Protein AF-A0A087NIR2-F1 (afdb_monomer_lite)

pLDDT: mean 83.86, std 14.42, range [44.16, 98.5]

Structure (mmCIF, N/CA/C/O backbone):
data_AF-A0A087NIR2-F1
#
_entry.id   AF-A0A087NIR2-F1
#
loop_
_atom_site.group_PDB
_atom_site.id
_atom_site.type_symbol
_atom_site.label_atom_id
_atom_site.label_alt_id
_atom_site.label_comp_id
_atom_site.label_asym_id
_atom_site.label_entity_id
_atom_site.label_seq_id
_atom_site.pdbx_PDB_ins_code
_atom_site.Cartn_x
_atom_site.Cartn_y
_atom_site.Cartn_z
_atom_site.occupancy
_atom_site.B_iso_or_equiv
_atom_site.auth_seq_id
_atom_site.auth_comp_id
_atom_site.auth_asym_id
_atom_site.auth_atom_id
_atom_site.pdbx_PDB_model_num
ATOM 1 N N . MET A 1 1 ? -16.178 -2.530 -15.389 1.00 49.72 1 MET A N 1
ATOM 2 C CA . MET A 1 1 ? -15.177 -1.527 -14.965 1.00 49.72 1 MET A CA 1
ATOM 3 C C . MET A 1 1 ? -15.679 -0.166 -15.391 1.00 49.72 1 MET A C 1
ATOM 5 O O . MET A 1 1 ? -15.962 -0.036 -16.567 1.00 49.72 1 MET A O 1
ATOM 9 N N . ASN A 1 2 ? -15.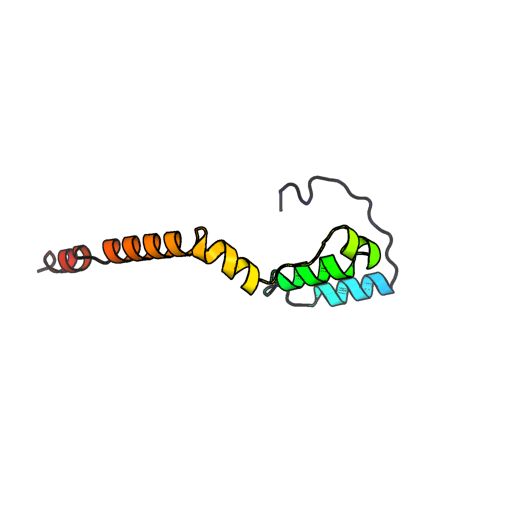830 0.792 -14.476 1.00 61.06 2 ASN A N 1
ATOM 10 C CA . ASN A 1 2 ? -15.935 2.224 -14.775 1.00 61.06 2 ASN A CA 1
ATOM 11 C C . ASN A 1 2 ? -15.508 3.011 -13.525 1.00 61.06 2 ASN A C 1
ATOM 13 O O . ASN A 1 2 ? -15.840 2.627 -12.407 1.00 61.06 2 ASN A O 1
ATOM 17 N N . GLY A 1 3 ? -14.719 4.064 -13.739 1.00 72.25 3 GLY A N 1
ATOM 18 C CA . GLY A 1 3 ? -14.002 4.866 -12.744 1.00 72.25 3 GLY A CA 1
ATOM 19 C C . GLY A 1 3 ? -12.901 5.669 -13.451 1.00 72.25 3 GLY A C 1
ATOM 20 O O . GLY A 1 3 ? -12.679 5.479 -14.648 1.00 72.25 3 GLY A O 1
ATOM 21 N N . ARG A 1 4 ? -12.182 6.558 -12.750 1.00 82.75 4 ARG A N 1
ATOM 22 C CA . ARG A 1 4 ? -11.174 7.435 -13.395 1.00 82.75 4 ARG A CA 1
ATOM 23 C C . ARG A 1 4 ? -10.017 6.675 -14.068 1.00 82.75 4 ARG A C 1
ATOM 25 O O . ARG A 1 4 ? -9.376 7.237 -14.945 1.00 82.75 4 ARG A O 1
ATOM 32 N N . LEU A 1 5 ? -9.786 5.411 -13.700 1.00 85.62 5 LEU A N 1
ATOM 33 C CA . LEU A 1 5 ? -8.658 4.598 -14.171 1.00 85.62 5 LEU A CA 1
ATOM 34 C C . LEU A 1 5 ? -8.636 4.379 -15.696 1.00 85.62 5 LEU A C 1
ATOM 36 O O . LEU A 1 5 ? -7.567 4.407 -16.289 1.00 85.62 5 LEU A O 1
ATOM 40 N N . PHE A 1 6 ? -9.801 4.211 -16.333 1.00 86.75 6 PHE A N 1
ATOM 41 C CA . PHE A 1 6 ? -9.917 3.989 -17.787 1.00 86.75 6 PHE A CA 1
ATOM 42 C C . PHE A 1 6 ? -10.552 5.177 -18.523 1.00 86.75 6 PHE A C 1
ATOM 44 O O . PHE A 1 6 ? -10.958 5.057 -19.675 1.00 86.75 6 PHE A O 1
ATOM 51 N N . ALA A 1 7 ? -10.674 6.329 -17.855 1.00 88.00 7 ALA A N 1
ATOM 52 C CA . ALA A 1 7 ? -11.337 7.503 -18.420 1.00 88.00 7 ALA A CA 1
ATOM 53 C C . ALA A 1 7 ? -10.519 8.170 -19.540 1.00 88.00 7 ALA A C 1
ATOM 55 O O . ALA A 1 7 ? -11.077 8.867 -20.385 1.00 88.00 7 ALA A O 1
ATOM 56 N N . GLN A 1 8 ? -9.200 7.96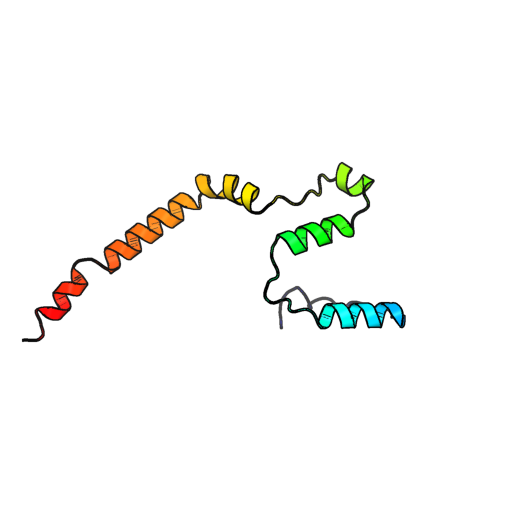9 -19.550 1.00 87.06 8 GLN A N 1
ATOM 57 C CA . GLN A 1 8 ? -8.309 8.517 -20.566 1.00 87.06 8 GLN A CA 1
ATOM 58 C C . GLN A 1 8 ? -7.995 7.478 -21.639 1.00 87.06 8 GLN A C 1
ATOM 60 O O . GLN A 1 8 ? -7.731 6.312 -21.347 1.00 87.06 8 GLN A O 1
ATOM 65 N N . ARG A 1 9 ? -7.964 7.927 -22.895 1.00 86.38 9 ARG A N 1
ATOM 66 C CA . ARG A 1 9 ? -7.427 7.133 -23.999 1.00 86.38 9 ARG A CA 1
ATOM 67 C C . ARG A 1 9 ? -5.911 7.273 -24.007 1.00 86.38 9 ARG A C 1
ATOM 69 O O . ARG A 1 9 ? -5.395 8.367 -24.214 1.00 86.38 9 ARG A O 1
ATOM 76 N N . VAL A 1 10 ? -5.214 6.164 -23.808 1.00 88.69 10 VAL A N 1
ATOM 77 C CA . VAL A 1 10 ? -3.759 6.078 -23.960 1.00 88.69 10 VAL A CA 1
ATOM 78 C C . VAL A 1 10 ? -3.419 5.435 -25.300 1.00 88.69 10 VAL A C 1
ATOM 80 O O . VAL A 1 10 ? -4.172 4.605 -25.812 1.00 88.69 10 VAL A O 1
ATOM 83 N N . ARG A 1 11 ? -2.293 5.832 -25.897 1.00 90.19 11 ARG A N 1
ATOM 84 C CA . ARG A 1 11 ? -1.810 5.217 -27.138 1.00 90.19 11 ARG A CA 1
ATOM 85 C C . ARG A 1 11 ? -1.377 3.779 -26.853 1.00 90.19 11 ARG A C 1
ATOM 87 O O . ARG A 1 11 ? -0.665 3.540 -25.883 1.00 90.19 11 ARG A O 1
ATOM 94 N N . THR A 1 12 ? -1.753 2.847 -27.724 1.00 88.38 12 THR A N 1
ATOM 95 C CA . THR A 1 12 ? -1.278 1.462 -27.649 1.00 88.38 12 THR A CA 1
ATOM 96 C C . THR A 1 12 ? 0.249 1.433 -27.780 1.00 88.38 12 THR A C 1
ATOM 98 O O . THR A 1 12 ? 0.767 1.926 -28.789 1.00 88.38 12 THR A O 1
ATOM 101 N N . PRO A 1 13 ? 0.984 0.897 -26.790 1.00 88.38 13 PRO A N 1
ATOM 102 C CA . PRO A 1 13 ? 2.430 0.787 -26.885 1.00 88.38 13 PRO A CA 1
ATOM 103 C C . PRO A 1 13 ? 2.818 -0.306 -27.885 1.00 88.38 13 PRO A C 1
ATOM 105 O O . PRO A 1 13 ? 2.086 -1.273 -28.097 1.00 88.38 13 PRO A O 1
ATOM 108 N N . HIS A 1 14 ? 3.984 -0.148 -28.507 1.00 93.81 14 HIS A N 1
ATOM 109 C CA . HIS A 1 14 ? 4.564 -1.189 -29.346 1.00 93.81 14 HIS A CA 1
ATOM 110 C C . HIS A 1 14 ? 5.218 -2.255 -28.458 1.00 93.81 14 HIS A C 1
ATOM 112 O O . HIS A 1 14 ? 5.955 -1.911 -27.534 1.00 93.81 14 HIS A O 1
ATOM 118 N N . PHE A 1 15 ? 4.977 -3.534 -28.745 1.00 94.38 15 PHE A N 1
ATOM 119 C CA . PHE A 1 15 ? 5.550 -4.650 -27.993 1.00 94.38 15 PHE A CA 1
ATOM 120 C C . PHE A 1 15 ? 6.598 -5.382 -28.823 1.00 94.38 15 PHE A C 1
ATOM 122 O O . PHE A 1 15 ? 6.394 -5.658 -30.003 1.00 94.38 15 PHE A O 1
ATOM 129 N N . THR A 1 16 ? 7.709 -5.734 -28.182 1.00 97.12 16 THR A N 1
ATOM 130 C CA . THR A 1 16 ? 8.616 -6.769 -28.685 1.00 97.12 16 THR A CA 1
ATOM 131 C C . THR A 1 16 ? 8.162 -8.143 -28.191 1.00 97.12 16 THR A C 1
ATOM 133 O O . THR A 1 16 ? 7.327 -8.250 -27.289 1.00 97.12 16 THR A O 1
ATOM 136 N N . GLN A 1 17 ? 8.740 -9.209 -28.750 1.00 97.25 17 GLN A N 1
ATOM 137 C CA . GLN A 1 17 ? 8.489 -10.573 -28.281 1.00 97.25 17 GLN A CA 1
ATOM 138 C C . GLN A 1 17 ? 8.833 -10.736 -26.791 1.00 97.25 17 GLN A C 1
ATOM 140 O O . GLN A 1 17 ? 7.991 -11.182 -26.022 1.00 97.25 17 GLN A O 1
ATOM 145 N N . ALA A 1 18 ? 10.001 -10.248 -26.361 1.00 97.38 18 ALA A N 1
ATOM 146 C CA . ALA A 1 18 ? 10.416 -10.308 -24.958 1.00 97.38 18 ALA A CA 1
ATOM 147 C C . ALA A 1 18 ? 9.443 -9.570 -24.016 1.00 97.38 18 ALA A C 1
ATOM 149 O O . ALA A 1 18 ? 9.090 -10.081 -22.957 1.00 97.38 18 ALA A O 1
ATOM 150 N N . MET A 1 19 ? 8.945 -8.390 -24.411 1.00 96.25 19 MET A N 1
ATOM 151 C CA . MET A 1 19 ? 7.953 -7.652 -23.614 1.00 96.25 19 MET A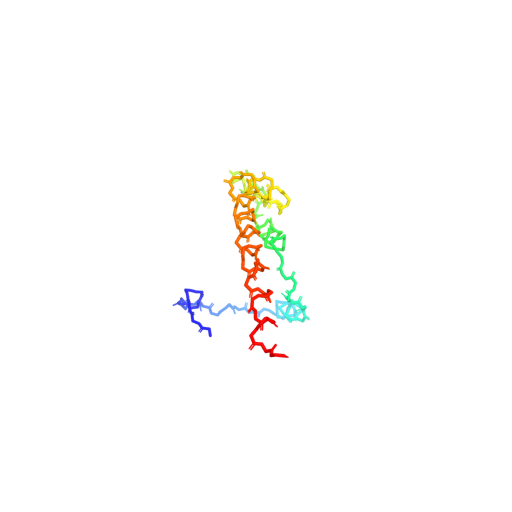 CA 1
ATOM 152 C C . MET A 1 19 ? 6.637 -8.426 -23.478 1.00 96.25 19 MET A C 1
ATOM 154 O O . MET A 1 19 ? 6.019 -8.412 -22.413 1.00 96.25 19 MET A O 1
ATOM 158 N N . ARG A 1 20 ? 6.202 -9.095 -24.553 1.00 95.38 20 ARG A N 1
ATOM 159 C CA . ARG A 1 20 ? 5.009 -9.947 -24.532 1.00 95.38 20 ARG A CA 1
ATOM 160 C C . ARG A 1 20 ? 5.195 -11.123 -23.577 1.00 95.38 20 ARG A C 1
ATOM 162 O O . ARG A 1 20 ? 4.280 -11.415 -22.812 1.00 95.38 20 ARG A O 1
ATOM 169 N N . ASP A 1 21 ? 6.351 -11.775 -23.613 1.00 97.25 21 ASP A N 1
ATOM 170 C CA . ASP A 1 21 ? 6.621 -12.945 -22.777 1.00 97.25 21 ASP A CA 1
ATOM 171 C C . ASP A 1 21 ? 6.629 -12.570 -21.287 1.00 97.25 21 ASP A C 1
ATOM 173 O O . ASP A 1 21 ? 5.923 -13.204 -20.503 1.00 97.25 21 ASP A O 1
ATOM 177 N N . HIS A 1 22 ? 7.267 -11.453 -20.919 1.00 95.56 22 HIS A N 1
ATOM 178 C CA . HIS A 1 22 ? 7.207 -10.918 -19.552 1.00 95.56 22 HIS A CA 1
ATOM 179 C C . HIS A 1 22 ? 5.787 -10.563 -19.096 1.00 95.56 22 HIS A C 1
ATOM 181 O O . HIS A 1 22 ? 5.418 -10.832 -17.952 1.00 95.56 22 HIS A O 1
ATOM 187 N N . LEU A 1 23 ? 4.968 -9.972 -19.976 1.00 94.50 23 LEU A N 1
ATOM 188 C CA . LEU A 1 23 ? 3.575 -9.662 -19.649 1.00 94.50 23 LEU A CA 1
ATOM 189 C C . LEU A 1 23 ? 2.767 -10.939 -19.380 1.00 94.50 23 LEU A C 1
ATOM 191 O O . LEU A 1 23 ? 1.955 -10.972 -18.457 1.00 94.50 23 LEU A O 1
ATOM 195 N N . LEU A 1 24 ? 2.992 -11.991 -20.169 1.00 96.62 24 LEU A N 1
ATOM 196 C CA . LEU A 1 24 ? 2.324 -13.276 -19.982 1.00 96.62 24 LEU A CA 1
ATOM 197 C C . LEU A 1 24 ? 2.794 -13.999 -18.717 1.00 96.62 24 LEU A C 1
ATOM 199 O O . LEU A 1 24 ? 1.965 -14.603 -18.040 1.00 96.62 24 LEU A O 1
ATOM 203 N N . ASP A 1 25 ? 4.084 -13.929 -18.384 1.00 96.31 25 ASP A N 1
ATOM 204 C CA . ASP A 1 25 ? 4.610 -14.448 -17.117 1.00 96.31 25 ASP A CA 1
ATOM 205 C C . ASP A 1 25 ? 3.941 -13.766 -15.923 1.00 96.31 25 ASP A C 1
ATOM 207 O O . ASP A 1 25 ? 3.408 -14.444 -15.044 1.00 96.31 25 ASP A O 1
ATOM 211 N N . ALA A 1 26 ? 3.879 -12.431 -15.933 1.00 92.44 26 ALA A N 1
ATOM 212 C CA . ALA A 1 26 ? 3.201 -11.667 -14.893 1.00 92.44 26 ALA A CA 1
ATOM 213 C C . ALA A 1 26 ? 1.706 -12.022 -14.805 1.00 92.44 26 ALA A C 1
ATOM 215 O O . ALA A 1 26 ? 1.179 -12.206 -13.711 1.00 92.44 26 ALA A O 1
ATOM 216 N N . ALA A 1 27 ? 1.020 -12.179 -15.942 1.00 94.69 27 ALA A N 1
ATOM 217 C CA . ALA A 1 27 ? -0.402 -12.525 -15.979 1.00 94.69 27 ALA A CA 1
ATOM 218 C C . ALA A 1 27 ? -0.716 -13.935 -15.442 1.00 94.69 27 ALA A C 1
ATOM 220 O O . ALA A 1 27 ? -1.857 -14.194 -15.064 1.00 94.69 27 ALA A O 1
ATOM 221 N N . ARG A 1 28 ? 0.270 -14.842 -15.407 1.00 95.69 28 ARG A N 1
ATOM 222 C CA . ARG A 1 28 ? 0.122 -16.198 -14.851 1.00 95.69 28 ARG A CA 1
ATOM 223 C C . ARG A 1 28 ? 0.225 -16.254 -13.327 1.00 95.69 28 ARG A C 1
ATOM 225 O O . ARG A 1 28 ? -0.145 -17.271 -12.749 1.00 95.69 28 ARG A O 1
ATOM 232 N N . HIS A 1 29 ? 0.766 -15.225 -12.679 1.00 91.56 29 HIS A N 1
ATOM 233 C CA . HIS A 1 29 ? 0.829 -15.184 -11.220 1.00 91.56 29 HIS A CA 1
ATOM 234 C C . HIS A 1 29 ? -0.558 -14.979 -10.607 1.00 91.56 29 HIS A C 1
ATOM 236 O O . HIS A 1 29 ? -1.404 -14.286 -11.170 1.00 91.56 29 HIS A O 1
ATOM 242 N N . ASP A 1 30 ? -0.784 -15.573 -9.436 1.00 91.00 30 ASP A N 1
ATOM 243 C CA . ASP A 1 30 ? -1.969 -15.279 -8.639 1.00 91.00 30 ASP A CA 1
ATOM 244 C C . ASP A 1 30 ? -1.779 -13.943 -7.908 1.00 91.00 30 ASP A C 1
ATOM 246 O O . ASP A 1 30 ? -0.960 -13.814 -6.997 1.00 91.00 30 ASP A O 1
ATOM 250 N N . TRP A 1 31 ? -2.548 -12.940 -8.327 1.00 89.81 31 TRP A N 1
ATOM 251 C CA . TRP A 1 31 ? -2.536 -11.594 -7.752 1.00 89.81 31 TRP A CA 1
ATOM 252 C C . TRP A 1 31 ? -3.556 -11.418 -6.614 1.00 89.81 31 TRP A C 1
ATOM 254 O O . TRP A 1 31 ? -3.746 -10.300 -6.135 1.00 89.81 31 TRP A O 1
ATOM 264 N N . SER A 1 32 ? -4.213 -12.488 -6.151 1.00 92.31 32 SER A N 1
ATOM 265 C CA . SER A 1 32 ? -5.166 -12.420 -5.033 1.00 92.31 32 SER A CA 1
ATOM 266 C C . SER A 1 32 ? -4.529 -11.907 -3.731 1.00 92.31 32 SER A C 1
ATOM 268 O O . SER A 1 32 ? -5.187 -11.224 -2.948 1.00 92.31 32 SER A O 1
ATOM 270 N N . GLY A 1 33 ? -3.234 -12.177 -3.527 1.00 86.75 33 GLY A N 1
ATOM 271 C CA . GLY A 1 33 ? -2.459 -11.794 -2.343 1.00 86.75 33 GLY A CA 1
ATOM 272 C C . GLY A 1 33 ? -1.726 -10.452 -2.438 1.00 86.75 33 GLY A C 1
ATOM 273 O O . GLY A 1 33 ? -0.762 -10.241 -1.700 1.00 86.75 33 GLY A O 1
ATOM 274 N N . VAL A 1 34 ? -2.112 -9.555 -3.353 1.00 86.81 34 VAL A N 1
ATOM 275 C CA . VAL A 1 34 ? -1.441 -8.251 -3.491 1.00 86.81 34 VAL A CA 1
ATOM 276 C C . VAL A 1 34 ? -1.519 -7.452 -2.189 1.00 86.81 34 VAL A C 1
ATOM 278 O O . VAL A 1 34 ? -2.598 -7.095 -1.723 1.00 86.81 34 VAL A O 1
ATOM 281 N N . SER A 1 35 ? -0.351 -7.131 -1.628 1.00 83.12 35 SER A N 1
ATOM 282 C CA . SER A 1 35 ? -0.205 -6.370 -0.387 1.00 83.12 35 SER A CA 1
ATOM 283 C C . SER A 1 35 ? 0.467 -5.009 -0.626 1.00 83.12 35 SER A C 1
ATOM 285 O O . SER A 1 35 ? 1.128 -4.807 -1.652 1.00 83.12 35 SER A O 1
ATOM 287 N N . PRO A 1 36 ? 0.370 -4.062 0.326 1.00 81.38 36 PRO A N 1
ATOM 288 C CA . PRO A 1 36 ? 1.046 -2.766 0.232 1.00 81.38 36 PRO A CA 1
ATOM 289 C C . PRO A 1 36 ? 2.559 -2.854 -0.030 1.00 81.38 36 PRO A C 1
ATOM 291 O O . PRO A 1 36 ? 3.116 -1.972 -0.682 1.00 81.38 36 PRO A O 1
ATOM 294 N N . ALA A 1 37 ? 3.220 -3.925 0.419 1.00 82.81 37 ALA A N 1
ATOM 295 C CA . ALA A 1 37 ? 4.648 -4.137 0.196 1.00 82.81 37 ALA A CA 1
ATOM 296 C C . ALA A 1 37 ? 4.999 -4.322 -1.293 1.00 82.81 37 ALA A C 1
ATOM 298 O O . ALA A 1 37 ? 6.037 -3.829 -1.732 1.00 82.81 37 ALA A O 1
ATOM 299 N N . ILE A 1 38 ? 4.126 -4.969 -2.077 1.00 83.56 38 ILE A N 1
ATOM 300 C CA . ILE A 1 38 ? 4.311 -5.157 -3.528 1.00 83.56 38 ILE A CA 1
ATOM 301 C C . ILE A 1 38 ? 4.229 -3.814 -4.261 1.00 83.56 38 ILE A C 1
ATOM 303 O O . ILE A 1 38 ? 5.027 -3.537 -5.155 1.00 83.56 38 ILE A O 1
ATOM 307 N N . PHE A 1 39 ? 3.309 -2.935 -3.858 1.00 82.31 39 PHE A N 1
ATOM 308 C CA . PHE A 1 39 ? 3.256 -1.581 -4.411 1.00 82.31 39 PHE A CA 1
ATOM 309 C C . PHE A 1 39 ? 4.485 -0.763 -4.009 1.00 82.31 39 PHE A C 1
ATOM 311 O O . PHE A 1 39 ? 5.064 -0.072 -4.847 1.00 82.31 39 PHE A O 1
ATOM 318 N N . GLY A 1 40 ? 4.913 -0.872 -2.749 1.00 79.56 40 GLY A N 1
ATOM 319 C CA . GLY A 1 40 ? 6.115 -0.214 -2.248 1.00 79.56 40 GLY A CA 1
ATOM 320 C C . GLY A 1 40 ? 7.370 -0.580 -3.041 1.00 79.56 40 GLY A C 1
ATOM 321 O O . GLY A 1 40 ? 8.094 0.312 -3.487 1.00 79.56 40 GLY A O 1
ATOM 322 N N . SER A 1 41 ? 7.595 -1.876 -3.276 1.00 82.50 41 SER A N 1
ATOM 323 C CA . SER A 1 41 ? 8.743 -2.352 -4.053 1.00 82.50 41 SER A CA 1
ATOM 324 C C . SER A 1 41 ? 8.659 -1.935 -5.523 1.00 82.50 41 SER A C 1
ATOM 326 O O . SER A 1 41 ? 9.664 -1.484 -6.076 1.00 82.50 41 SER A O 1
ATOM 328 N N . LEU A 1 42 ? 7.469 -1.987 -6.136 1.00 84.38 42 LEU A N 1
ATOM 329 C CA . LEU A 1 42 ? 7.261 -1.534 -7.511 1.00 84.38 42 LEU A CA 1
ATOM 330 C C . LEU A 1 42 ? 7.644 -0.059 -7.671 1.00 84.38 42 LEU A C 1
ATOM 332 O O . LEU A 1 42 ? 8.506 0.249 -8.495 1.00 84.38 42 LEU A O 1
ATOM 336 N N . PHE A 1 43 ? 7.083 0.838 -6.852 1.00 78.56 43 PHE A N 1
ATOM 337 C CA . PHE A 1 43 ? 7.396 2.273 -6.910 1.00 78.56 43 PHE A CA 1
ATOM 338 C C . PHE A 1 43 ? 8.885 2.551 -6.691 1.00 78.56 43 PHE A C 1
ATOM 340 O O . PHE A 1 43 ? 9.468 3.386 -7.377 1.00 78.56 43 PHE A O 1
ATOM 347 N N . GLN A 1 44 ? 9.527 1.826 -5.776 1.00 78.75 44 GLN A N 1
ATOM 348 C CA . GLN A 1 44 ? 10.955 1.994 -5.518 1.00 78.75 44 GLN A CA 1
ATOM 349 C C . GLN A 1 44 ? 11.852 1.456 -6.638 1.00 78.75 44 GLN A C 1
ATOM 351 O O . GLN A 1 44 ? 12.972 1.954 -6.775 1.00 78.75 44 GLN A O 1
ATOM 356 N N . SER A 1 45 ? 11.390 0.452 -7.393 1.00 81.50 45 SER A N 1
ATOM 357 C CA . SER A 1 45 ? 12.139 -0.184 -8.487 1.00 81.50 45 SER A CA 1
ATOM 358 C C . SER A 1 45 ? 12.121 0.619 -9.789 1.00 81.50 45 SER A C 1
ATOM 360 O O . SER A 1 45 ? 13.083 0.563 -10.548 1.00 81.50 45 SER A O 1
ATOM 362 N N . VAL A 1 46 ? 11.057 1.392 -10.032 1.00 81.31 46 VAL A N 1
ATOM 363 C CA . VAL A 1 46 ? 10.898 2.196 -11.257 1.00 81.31 46 VAL A CA 1
ATOM 364 C C . VAL A 1 46 ? 11.498 3.602 -11.151 1.00 81.31 46 VAL A C 1
ATOM 366 O O . VAL A 1 46 ? 11.564 4.312 -12.150 1.00 81.31 46 VAL A O 1
ATOM 369 N N . MET A 1 47 ? 11.922 4.023 -9.956 1.00 78.12 47 MET A N 1
ATOM 370 C CA . MET A 1 47 ? 12.537 5.333 -9.725 1.00 78.12 47 MET A CA 1
ATOM 371 C C . MET A 1 47 ? 14.063 5.268 -9.793 1.00 78.12 47 MET A C 1
ATOM 373 O O . MET A 1 47 ? 14.682 4.375 -9.211 1.00 78.12 47 MET A O 1
ATOM 377 N N . ASP A 1 48 ? 14.678 6.278 -10.412 1.00 78.94 48 ASP A N 1
ATOM 378 C CA . ASP A 1 48 ? 16.126 6.472 -10.350 1.00 78.94 48 ASP A CA 1
ATOM 379 C C . ASP A 1 48 ? 16.595 6.658 -8.893 1.00 78.94 48 ASP A C 1
ATOM 381 O O . ASP A 1 48 ? 15.939 7.313 -8.076 1.00 78.94 48 ASP A O 1
ATOM 385 N N . ALA A 1 49 ? 17.751 6.089 -8.544 1.00 73.69 49 ALA A N 1
ATOM 386 C CA . ALA A 1 49 ? 18.237 6.069 -7.165 1.00 73.69 49 ALA A CA 1
ATOM 387 C C . ALA A 1 49 ? 18.517 7.476 -6.600 1.00 73.69 49 ALA A C 1
ATOM 389 O O . ALA A 1 49 ? 18.299 7.710 -5.403 1.00 73.69 49 ALA A O 1
ATOM 390 N N . LYS A 1 50 ? 18.975 8.413 -7.443 1.00 76.12 50 LYS A N 1
ATOM 391 C CA . LYS A 1 50 ? 19.244 9.807 -7.058 1.00 76.12 50 LYS A CA 1
ATOM 392 C C . LYS A 1 50 ? 17.934 10.568 -6.871 1.00 76.12 50 LYS A C 1
ATOM 394 O O . LYS A 1 50 ? 17.782 11.295 -5.888 1.00 76.12 50 LYS A O 1
ATOM 399 N N . GLU A 1 51 ? 16.970 10.342 -7.759 1.00 76.31 51 GLU A N 1
ATOM 400 C CA . GLU A 1 51 ? 15.631 10.931 -7.670 1.00 76.31 51 GLU A CA 1
ATOM 401 C C . GLU A 1 51 ? 14.856 10.429 -6.441 1.00 76.31 51 GLU A C 1
ATOM 403 O O . GLU A 1 51 ? 14.255 11.222 -5.711 1.00 76.31 51 GLU A O 1
ATOM 408 N N . ARG A 1 52 ? 14.941 9.128 -6.146 1.00 77.12 52 ARG A N 1
ATOM 409 C CA . ARG A 1 52 ? 14.324 8.504 -4.967 1.00 77.12 52 ARG A CA 1
ATOM 410 C C . ARG A 1 52 ? 14.811 9.135 -3.664 1.00 77.12 52 ARG A C 1
ATOM 412 O O . ARG A 1 52 ? 13.996 9.437 -2.794 1.00 77.12 52 ARG A O 1
ATOM 419 N N . ARG A 1 53 ? 16.126 9.364 -3.542 1.00 74.81 53 ARG A N 1
ATOM 420 C CA . ARG A 1 53 ? 16.729 9.997 -2.357 1.00 74.81 53 ARG A CA 1
ATOM 421 C C . ARG A 1 53 ? 16.308 11.459 -2.220 1.00 74.81 53 ARG A C 1
ATOM 423 O O . ARG A 1 53 ? 15.989 11.887 -1.118 1.00 74.81 53 ARG A O 1
ATOM 430 N N . ALA A 1 54 ? 16.286 12.209 -3.322 1.00 77.44 54 ALA A N 1
ATOM 431 C CA . ALA A 1 54 ? 15.906 13.620 -3.308 1.00 77.44 54 ALA A CA 1
ATOM 432 C C . ALA A 1 54 ? 14.427 13.834 -2.935 1.00 77.44 54 ALA A C 1
ATOM 434 O O . ALA A 1 54 ? 14.107 14.796 -2.243 1.00 77.44 54 ALA A O 1
ATOM 435 N N . LYS A 1 55 ? 13.532 12.933 -3.362 1.00 77.88 55 LYS A N 1
ATOM 436 C CA . LYS A 1 55 ? 12.084 13.021 -3.100 1.00 77.88 55 LYS A CA 1
ATOM 437 C C . LYS A 1 55 ? 11.634 12.343 -1.801 1.00 77.88 55 LYS A C 1
ATOM 439 O O . LYS A 1 55 ? 10.452 12.400 -1.480 1.00 77.88 55 LYS A O 1
ATOM 444 N N . GLY A 1 56 ? 12.536 11.668 -1.083 1.00 77.94 56 GLY A N 1
ATOM 445 C CA . GLY A 1 56 ? 12.175 10.878 0.097 1.00 77.94 56 GLY A CA 1
ATOM 446 C C . GLY A 1 56 ? 11.187 9.748 -0.217 1.00 77.94 56 GLY A C 1
ATOM 447 O O . GLY A 1 56 ? 10.382 9.389 0.638 1.00 77.94 56 GLY A O 1
ATOM 448 N N . ALA A 1 57 ? 11.224 9.196 -1.437 1.00 78.25 57 ALA A N 1
ATOM 449 C CA . ALA A 1 57 ? 10.273 8.194 -1.927 1.00 78.25 57 ALA A CA 1
ATOM 450 C C . ALA A 1 57 ? 10.583 6.797 -1.358 1.00 78.25 57 ALA A C 1
ATOM 452 O O . ALA A 1 57 ? 10.942 5.851 -2.067 1.00 78.25 57 ALA A O 1
ATOM 453 N N . HIS A 1 58 ? 10.488 6.688 -0.037 1.00 82.12 58 HIS A N 1
ATOM 454 C CA . HIS A 1 58 ? 10.651 5.451 0.701 1.00 82.12 58 HIS A CA 1
ATOM 455 C C . HIS A 1 58 ? 9.282 4.925 1.100 1.00 82.12 58 HIS A C 1
ATOM 457 O O . HIS A 1 58 ? 8.494 5.620 1.735 1.00 82.12 58 HIS A O 1
ATOM 463 N N . TYR A 1 59 ? 9.008 3.681 0.720 1.00 83.25 59 TYR A N 1
ATOM 464 C CA . TYR A 1 59 ? 7.824 2.994 1.194 1.00 83.25 59 TYR A CA 1
ATOM 465 C C . TYR A 1 59 ? 7.898 2.820 2.718 1.00 83.25 59 TYR A C 1
ATOM 467 O O . TYR A 1 59 ? 8.900 2.339 3.253 1.00 83.25 59 TYR A O 1
ATOM 475 N N . THR A 1 60 ? 6.823 3.197 3.407 1.00 87.25 60 THR A N 1
ATOM 476 C CA . THR A 1 60 ? 6.656 2.965 4.842 1.00 87.25 60 THR A CA 1
ATOM 477 C C . THR A 1 60 ? 6.021 1.599 5.049 1.00 87.25 60 THR A C 1
ATOM 479 O O . THR A 1 60 ? 4.939 1.334 4.531 1.00 87.25 60 THR A O 1
ATOM 482 N N . THR A 1 61 ? 6.677 0.736 5.824 1.00 88.62 61 THR A N 1
ATOM 483 C CA . THR A 1 61 ? 6.173 -0.614 6.104 1.00 88.62 61 THR A CA 1
ATOM 484 C C . THR A 1 61 ? 4.827 -0.580 6.819 1.00 88.62 61 THR A C 1
ATOM 486 O O . THR A 1 61 ? 4.555 0.327 7.606 1.00 88.62 61 THR A O 1
ATOM 489 N N . GLU A 1 62 ? 4.014 -1.616 6.613 1.00 89.69 62 GLU A N 1
ATOM 490 C CA . GLU A 1 62 ? 2.737 -1.787 7.313 1.00 89.69 62 GLU A CA 1
ATOM 491 C C . GLU A 1 62 ? 2.898 -1.676 8.834 1.00 89.69 62 GLU A C 1
ATOM 493 O O . GLU A 1 62 ? 2.173 -0.928 9.480 1.00 89.69 62 GLU A O 1
ATOM 498 N N . ALA A 1 63 ? 3.927 -2.311 9.402 1.00 92.44 63 ALA A N 1
ATOM 499 C CA . ALA A 1 63 ? 4.223 -2.216 10.829 1.00 9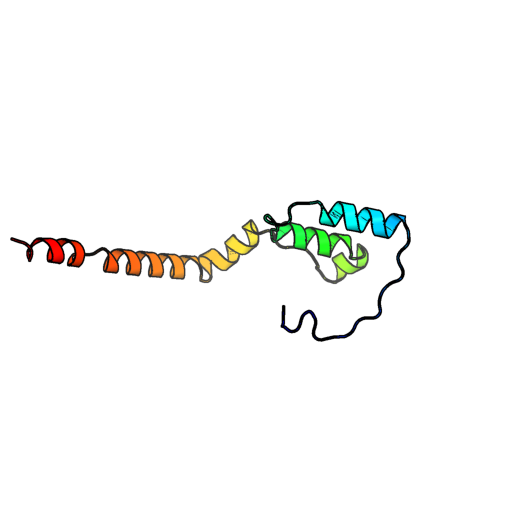2.44 63 ALA A CA 1
ATOM 500 C C . ALA A 1 63 ? 4.452 -0.767 11.299 1.00 92.44 63 ALA A C 1
ATOM 502 O O . ALA A 1 63 ? 3.994 -0.386 12.375 1.00 92.44 63 ALA A O 1
ATOM 503 N N . ASN A 1 64 ? 5.142 0.058 10.507 1.00 93.88 64 ASN A N 1
ATOM 504 C CA . ASN A 1 64 ? 5.371 1.461 10.853 1.00 93.88 64 ASN A CA 1
ATOM 505 C C . ASN A 1 64 ? 4.126 2.326 10.626 1.00 93.88 64 ASN A C 1
ATOM 507 O O . ASN A 1 64 ? 3.893 3.240 11.411 1.00 93.88 64 ASN A O 1
ATOM 511 N N . ILE A 1 65 ? 3.300 2.016 9.621 1.00 94.81 65 ILE A N 1
ATOM 512 C CA . ILE A 1 65 ? 1.984 2.648 9.451 1.00 94.81 65 ILE A CA 1
ATOM 513 C C . ILE A 1 65 ? 1.123 2.372 10.688 1.00 94.81 65 ILE A C 1
ATOM 515 O O . ILE A 1 65 ? 0.588 3.307 11.279 1.00 94.81 65 ILE A O 1
ATOM 519 N N . MET A 1 66 ? 1.058 1.113 11.130 1.00 96.19 66 MET A N 1
ATOM 520 C CA . MET A 1 66 ? 0.270 0.692 12.291 1.00 96.19 66 MET A CA 1
ATOM 521 C C . MET A 1 66 ? 0.710 1.366 13.593 1.00 96.19 66 MET A C 1
ATOM 523 O O . MET A 1 66 ? -0.146 1.751 14.383 1.00 96.19 66 MET A O 1
ATOM 527 N N . LYS A 1 67 ? 2.017 1.586 13.793 1.00 97.25 67 LYS A N 1
ATOM 528 C CA . LYS A 1 67 ? 2.535 2.349 14.946 1.00 97.25 67 LYS A CA 1
ATOM 529 C C . LYS A 1 67 ? 2.013 3.784 15.010 1.00 97.25 67 LYS A C 1
ATOM 531 O O . LYS A 1 67 ? 1.965 4.349 16.095 1.00 97.25 67 LYS A O 1
ATOM 536 N N . VAL A 1 68 ? 1.670 4.375 13.866 1.00 97.75 68 VAL A N 1
ATOM 537 C CA . VAL A 1 68 ? 1.134 5.738 13.798 1.00 97.75 68 VAL A CA 1
ATOM 538 C C . VAL A 1 68 ? -0.384 5.709 13.898 1.00 97.75 68 VAL A C 1
ATOM 540 O O . VAL A 1 68 ? -0.946 6.343 14.784 1.00 97.75 68 VAL A O 1
ATOM 543 N N . ILE A 1 69 ? -1.062 4.965 13.021 1.00 98.00 69 ILE A N 1
ATOM 544 C CA . ILE A 1 69 ? -2.529 5.018 12.943 1.00 98.00 69 ILE A CA 1
ATOM 545 C C . ILE A 1 69 ? -3.225 4.330 14.123 1.00 98.00 69 ILE A C 1
ATOM 547 O O . ILE A 1 69 ? -4.339 4.725 14.456 1.00 98.00 69 I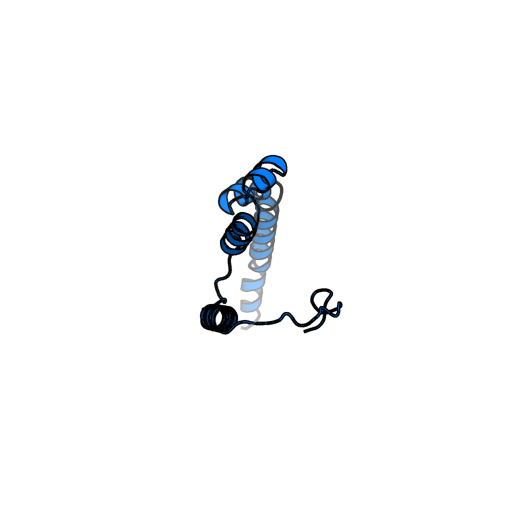LE A O 1
ATOM 551 N N . GLY A 1 70 ? -2.574 3.337 14.748 1.00 98.00 70 GLY A N 1
ATOM 552 C CA . GLY A 1 70 ? -3.042 2.636 15.951 1.00 98.00 70 GLY A CA 1
ATOM 553 C C . GLY A 1 70 ? -3.457 3.616 17.047 1.00 98.00 70 GLY A C 1
ATOM 554 O O . GLY A 1 70 ? -4.657 3.834 17.229 1.00 98.00 70 GLY A O 1
ATOM 555 N N . PRO A 1 71 ? -2.485 4.294 17.684 1.00 97.81 71 PRO A N 1
ATOM 556 C CA . PRO A 1 71 ? -2.770 5.252 18.745 1.00 97.81 71 PRO A CA 1
ATOM 557 C C . PRO A 1 71 ? -3.423 6.548 18.248 1.00 97.81 71 PRO A C 1
ATOM 559 O O . PRO A 1 71 ? -4.012 7.262 19.049 1.00 97.81 71 PRO A O 1
ATOM 562 N N . LEU A 1 72 ? -3.310 6.895 16.957 1.00 98.25 72 LEU A N 1
ATOM 563 C CA . LEU A 1 72 ? -3.892 8.138 16.440 1.00 98.25 72 LEU A CA 1
ATOM 564 C C . LEU A 1 72 ? -5.424 8.089 16.362 1.00 98.25 72 LEU A C 1
ATOM 566 O O . LEU A 1 72 ? -6.063 9.117 16.565 1.00 98.25 72 LEU A O 1
ATOM 570 N N . PHE A 1 73 ? -6.006 6.937 16.011 1.00 98.06 73 PHE A N 1
ATOM 571 C CA . PHE A 1 73 ? -7.467 6.781 15.932 1.00 98.06 73 PHE A CA 1
ATOM 572 C C . PHE A 1 73 ? -7.950 5.324 15.904 1.00 98.06 73 PHE A C 1
ATOM 574 O O . PHE A 1 73 ? -9.088 5.041 16.275 1.00 98.06 73 PHE A O 1
ATOM 581 N N . LEU A 1 74 ? -7.148 4.384 15.394 1.00 98.25 74 LEU A N 1
ATOM 582 C CA . LEU A 1 74 ? -7.641 3.044 15.071 1.00 98.25 74 LEU A CA 1
ATOM 583 C C . LEU A 1 74 ? -7.960 2.213 16.323 1.00 98.25 74 LEU A C 1
ATOM 585 O O . LEU A 1 74 ? -8.895 1.410 16.294 1.00 98.25 74 LEU A O 1
ATOM 589 N N . ASP A 1 75 ? -7.207 2.395 17.405 1.00 98.38 75 ASP A N 1
ATOM 590 C CA . ASP A 1 75 ? -7.417 1.664 18.658 1.00 98.38 75 ASP A CA 1
ATOM 591 C C . ASP A 1 75 ? -8.711 2.103 19.367 1.00 98.38 75 ASP A C 1
ATOM 593 O O . ASP A 1 75 ? -9.466 1.256 19.861 1.00 98.38 75 ASP A O 1
ATOM 597 N N . ASP A 1 76 ? -9.038 3.396 19.312 1.00 98.38 76 ASP A N 1
ATOM 598 C CA . ASP A 1 76 ? -10.291 3.941 19.846 1.00 98.38 76 ASP A CA 1
ATOM 599 C C . ASP A 1 76 ? -11.501 3.411 19.069 1.00 98.38 76 ASP A C 1
ATOM 601 O O . ASP A 1 76 ? -12.453 2.904 19.666 1.00 98.38 76 ASP A O 1
ATOM 605 N N . LEU A 1 77 ? -11.432 3.415 17.732 1.00 98.50 77 LEU A N 1
ATOM 606 C CA . LEU A 1 77 ? -12.497 2.874 16.877 1.00 98.50 77 LEU A CA 1
ATOM 607 C C . LEU A 1 77 ? -12.736 1.376 17.116 1.00 98.50 77 LEU A C 1
ATOM 609 O O . LEU A 1 77 ? -13.880 0.915 17.130 1.00 98.50 77 LEU A O 1
ATOM 613 N N . LYS A 1 78 ? -11.668 0.593 17.318 1.00 98.00 78 LYS A N 1
ATOM 614 C CA . LYS A 1 78 ? -11.785 -0.834 17.661 1.00 98.00 78 LYS A CA 1
ATOM 615 C C . LYS A 1 78 ? -12.452 -1.031 19.020 1.00 98.00 78 LYS A C 1
ATOM 617 O O . LYS A 1 78 ? -13.288 -1.926 19.161 1.00 98.00 78 LYS A O 1
ATOM 622 N N . SER A 1 79 ? -12.095 -0.203 19.998 1.00 98.06 79 SER A N 1
ATOM 623 C CA . SER A 1 79 ? -12.664 -0.252 21.346 1.00 98.06 79 SER A CA 1
ATOM 624 C C . SER A 1 79 ? -14.152 0.105 21.338 1.00 98.06 79 SER A C 1
ATOM 626 O O . SER A 1 79 ? -14.966 -0.602 21.939 1.00 98.06 79 SER A O 1
ATOM 628 N N . GLU A 1 80 ? -14.532 1.141 20.589 1.00 97.62 80 GLU A N 1
ATOM 629 C CA . GLU A 1 80 ? -15.929 1.530 20.390 1.00 97.62 80 GLU A CA 1
ATOM 630 C C . GLU A 1 80 ? -16.736 0.409 19.717 1.00 97.62 80 GLU A C 1
ATOM 632 O O . GLU A 1 80 ? -17.803 0.022 20.207 1.00 97.62 80 GLU A O 1
ATOM 637 N N . LEU A 1 81 ? -16.201 -0.181 18.642 1.00 96.94 81 LEU A N 1
ATOM 638 C CA . LEU A 1 81 ? -16.836 -1.304 17.954 1.00 96.94 81 LEU A CA 1
ATOM 639 C C . LEU A 1 81 ? -17.053 -2.497 18.896 1.00 96.94 81 LEU A C 1
ATOM 641 O O . LEU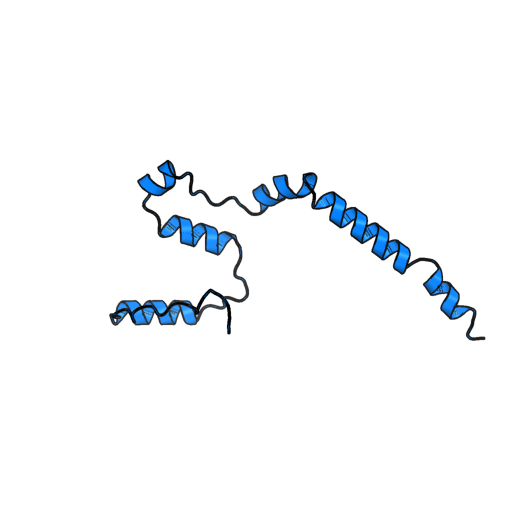 A 1 81 ? -18.145 -3.072 18.919 1.00 96.94 81 LEU A O 1
ATOM 645 N N . ALA A 1 82 ? -16.046 -2.855 19.697 1.00 96.56 82 ALA A N 1
ATOM 646 C CA . ALA A 1 82 ? -16.150 -3.942 20.668 1.00 96.56 82 ALA A CA 1
ATOM 647 C C . ALA A 1 82 ? -17.250 -3.675 21.711 1.00 96.56 82 ALA A C 1
ATOM 649 O O . ALA A 1 82 ? -18.057 -4.564 22.001 1.00 96.56 82 ALA A O 1
ATOM 650 N N . ALA A 1 83 ? -17.346 -2.440 22.216 1.00 95.62 83 ALA A N 1
ATOM 651 C CA . ALA A 1 83 ? -18.391 -2.042 23.156 1.00 95.62 83 ALA A CA 1
ATOM 652 C C . ALA A 1 83 ? -19.800 -2.132 22.540 1.00 95.62 83 ALA A C 1
ATOM 654 O O . ALA A 1 83 ? -20.737 -2.604 23.191 1.00 95.62 83 ALA A O 1
ATOM 655 N N . ILE A 1 84 ? -19.967 -1.722 21.279 1.00 95.62 84 ILE A N 1
ATOM 656 C CA . ILE A 1 84 ? -21.248 -1.816 20.560 1.00 95.62 84 ILE A CA 1
ATOM 657 C C . ILE A 1 84 ? -21.649 -3.278 20.336 1.00 95.62 84 ILE A C 1
ATOM 659 O O . ILE A 1 84 ? -22.801 -3.644 20.587 1.00 95.62 84 ILE A O 1
ATOM 663 N N . ILE A 1 85 ? -20.713 -4.124 19.894 1.00 93.94 85 ILE A N 1
ATOM 664 C CA . ILE A 1 85 ? -20.966 -5.557 19.689 1.00 93.94 85 ILE A CA 1
ATOM 665 C C . ILE A 1 85 ? -21.418 -6.201 21.003 1.00 93.94 85 ILE A C 1
ATOM 667 O O . ILE A 1 85 ? -22.456 -6.864 21.017 1.00 93.94 85 ILE A O 1
ATOM 671 N N . ALA A 1 86 ? -20.712 -5.929 22.106 1.00 92.12 86 ALA A N 1
ATOM 672 C CA . ALA A 1 86 ? -21.047 -6.448 23.431 1.00 92.12 86 ALA A CA 1
ATOM 673 C C . ALA A 1 86 ? -22.454 -6.026 23.895 1.00 92.12 86 ALA A C 1
ATOM 675 O O . ALA A 1 86 ? -23.202 -6.843 24.437 1.00 92.12 86 ALA A O 1
ATOM 676 N N . ARG A 1 87 ? -22.855 -4.772 23.634 1.00 86.88 87 ARG A N 1
ATOM 677 C CA . ARG A 1 87 ? -24.215 -4.274 23.918 1.00 86.88 87 ARG A CA 1
ATOM 678 C C . ARG A 1 87 ? -25.280 -4.993 23.092 1.00 86.88 87 ARG A C 1
ATOM 680 O O . ARG A 1 87 ? -26.348 -5.299 23.619 1.00 86.88 87 ARG A O 1
ATOM 687 N N . ARG A 1 88 ? -24.999 -5.295 21.819 1.00 71.31 88 ARG A N 1
ATOM 688 C CA . ARG A 1 88 ? -25.934 -6.006 20.927 1.00 71.31 88 ARG A CA 1
ATOM 689 C C . ARG A 1 88 ? -26.104 -7.478 21.309 1.00 71.31 88 ARG A C 1
ATOM 691 O O . ARG A 1 88 ? -27.166 -8.045 21.071 1.00 71.31 88 ARG A O 1
ATOM 698 N N . THR A 1 89 ? -25.089 -8.081 21.921 1.00 66.19 89 THR A N 1
ATOM 699 C CA . THR A 1 89 ? -25.143 -9.438 22.491 1.00 66.19 89 THR A CA 1
ATOM 700 C C . THR A 1 89 ? -25.593 -9.472 23.958 1.00 66.19 89 THR A C 1
ATOM 702 O O . THR A 1 89 ? -25.638 -10.544 24.553 1.00 66.19 89 THR A O 1
ATOM 705 N N . GLY A 1 90 ? -25.928 -8.315 24.544 1.00 64.81 90 GLY A N 1
ATOM 706 C CA . GLY A 1 90 ? -26.462 -8.178 25.901 1.00 64.81 90 GLY A CA 1
ATOM 707 C C . GLY A 1 90 ? -27.892 -8.733 26.074 1.00 64.81 90 GLY A C 1
ATOM 708 O O . GLY A 1 90 ? -28.427 -9.340 25.148 1.00 64.81 90 GLY A O 1
ATOM 709 N N . PRO A 1 91 ? -28.550 -8.508 27.235 1.00 57.59 91 PRO A N 1
ATOM 710 C CA . PRO A 1 91 ? -29.660 -9.311 27.806 1.00 57.59 91 PRO A CA 1
ATOM 711 C C . PRO A 1 91 ? -30.886 -9.605 26.920 1.00 57.59 91 PRO A C 1
ATOM 713 O O . PRO A 1 91 ? -31.708 -10.455 27.248 1.00 57.59 91 PRO A O 1
ATOM 716 N N . TRP A 1 92 ? -31.021 -8.950 25.772 1.00 54.12 92 TRP A N 1
ATOM 717 C CA . TRP A 1 92 ? -32.057 -9.226 24.779 1.00 54.12 92 TRP A CA 1
ATOM 718 C C . TRP A 1 92 ? -31.971 -10.637 24.173 1.00 54.12 92 TRP A C 1
ATOM 720 O O . TRP A 1 92 ? -32.978 -11.149 23.683 1.00 54.12 92 TRP A O 1
ATOM 730 N N . ALA A 1 93 ? -30.807 -11.297 24.240 1.00 53.38 93 ALA A N 1
ATOM 731 C CA . ALA A 1 93 ? -30.677 -12.707 23.869 1.00 53.38 93 ALA A CA 1
ATOM 732 C C . ALA A 1 93 ? -31.392 -13.654 24.857 1.00 53.38 93 ALA A C 1
ATOM 734 O O . ALA A 1 93 ? -31.979 -14.637 24.408 1.00 53.38 93 ALA A O 1
ATOM 735 N N . SER A 1 94 ? -31.429 -13.344 26.164 1.00 52.97 94 SER A N 1
ATOM 736 C CA . SER A 1 94 ? -32.184 -14.144 27.150 1.00 52.97 94 SER A CA 1
ATOM 737 C C . SER A 1 94 ? -33.678 -13.800 27.176 1.00 52.97 94 SER A C 1
ATOM 739 O O . SER A 1 94 ? -34.503 -14.650 27.514 1.00 52.97 94 SER A O 1
ATOM 741 N N . PHE A 1 95 ? -34.048 -12.594 26.733 1.00 52.56 95 PHE A N 1
ATOM 742 C CA . PHE A 1 95 ? -35.444 -12.148 26.653 1.00 52.56 95 PHE A CA 1
ATOM 743 C C . PHE A 1 95 ? -36.262 -12.846 25.544 1.00 52.56 95 PHE A C 1
ATOM 745 O O . PHE A 1 95 ? -37.489 -12.849 25.597 1.00 52.56 95 PHE A O 1
ATOM 752 N N . ARG A 1 96 ? -35.619 -13.480 24.545 1.00 51.81 96 ARG A N 1
ATOM 753 C CA . ARG A 1 96 ? -36.316 -14.276 23.503 1.00 51.81 96 ARG A CA 1
ATOM 754 C C . ARG A 1 96 ? -36.665 -15.702 23.942 1.00 51.81 96 ARG A C 1
ATOM 756 O O . ARG A 1 96 ? -37.501 -16.328 23.295 1.00 51.81 96 ARG A O 1
ATOM 763 N N . THR A 1 97 ? -36.058 -16.207 25.015 1.00 53.91 97 THR A N 1
ATOM 764 C CA . THR A 1 97 ? -36.318 -17.551 25.564 1.00 53.91 97 THR A CA 1
ATOM 765 C C . THR A 1 97 ? -37.364 -17.575 26.678 1.00 53.91 97 THR A C 1
ATOM 767 O O . THR A 1 97 ? -37.861 -18.648 26.975 1.00 53.91 97 THR A O 1
ATOM 770 N N . SER A 1 98 ? -37.756 -16.431 27.257 1.00 52.47 98 SER A N 1
ATOM 771 C CA . SER A 1 98 ? -38.841 -16.372 28.258 1.00 52.47 98 SER A CA 1
ATOM 772 C C . SER A 1 98 ? -40.248 -16.195 27.660 1.00 52.47 98 SER A C 1
ATOM 774 O O . SER A 1 98 ? -41.229 -16.239 28.394 1.00 52.47 98 SER A O 1
ATOM 776 N N . TRP A 1 99 ? -40.358 -16.013 26.336 1.00 52.56 99 TRP A N 1
ATOM 777 C CA . TRP A 1 99 ? -41.624 -15.843 25.598 1.00 52.56 99 TRP A CA 1
ATOM 778 C C . TRP A 1 99 ? -41.970 -17.011 24.655 1.00 52.56 99 TRP A C 1
ATOM 780 O O . TRP A 1 99 ? -42.914 -16.920 23.870 1.00 52.56 99 TRP A O 1
ATOM 790 N N . ARG A 1 100 ? -41.236 -18.126 24.719 1.00 49.34 100 ARG A N 1
ATOM 791 C CA . ARG A 1 100 ? -41.737 -19.433 24.269 1.00 49.34 100 ARG A CA 1
ATOM 792 C C . ARG A 1 100 ? -41.799 -20.314 25.511 1.00 49.34 100 ARG A C 1
ATOM 794 O O . ARG A 1 100 ? -40.801 -20.390 26.216 1.00 49.34 100 ARG A O 1
ATOM 801 N N . GLY A 1 101 ? -42.997 -20.819 25.791 1.00 44.16 101 GLY A N 1
ATOM 802 C CA . GLY A 1 101 ? -43.364 -21.499 27.034 1.00 44.16 101 GLY A CA 1
ATOM 803 C C . GLY A 1 101 ? -42.678 -22.830 27.276 1.00 44.16 101 GLY A C 1
ATOM 804 O O . GLY A 1 101 ? -41.897 -23.281 26.408 1.00 44.16 101 GLY A O 1
#

Sequence (101 aa):
MNGRLFAQRVRTPHFTQAMRDHLLDAARHDWSGVSPAIFGSLFQSVMDAKERRAKGAHYTTEANIMKVIGPLFLDDLKSELAAIIARRTGPWASFRTSWRG

Foldseek 3Di:
DDDPPPVDDDDDDDDDPVRVVVVVVVVPDDCPPDDLVVVQVVQVVPDDPVRCVVVVSHDDDPVRVCVPVVVVPPVVVVVVVVVVVVVVVPDVVVVVVVPPD

Secondary structure (DSSP, 8-state):
--SGGGSSPPPPPP--HHHHHHHHHHHHS--TT--HHHHHHHHHHHS-HHHHHHHT-PPPPHHHHHHHHIIIIIHHHHHHHHHHHHHHTSTHHHHTTSS--

Radius of gyration: 24.72 Å; chains: 1; bounding box: 63×35×58 Å